Protein AF-A0A6J8C6U4-F1 (afdb_monomer_lite)

Sequence (179 aa):
MSPFISQLKRESIKARLKELSDQLSTEGKGFLPKGQSYGYLRAYQYLPDKDIQEEAKRLQKALDTIFLADMVHKYHRTTKIYVLTQYEKDALRNIRPRSKNDNNIDPVHLSLYWQMHETDIDFEINRLDISGRSYKIPEGKYKWLKYNCSNNVPDRIQAKAKRHIVNLDKTFGNGKYSA

Radius of gyration: 19.55 Å; chains: 1; bounding box: 47×36×50 Å

Organism: Mytilus coruscus (NCBI:txid42192)

pLDDT: mean 90.04, std 8.09, range [51.03, 97.25]

Secondary structure (DSSP, 8-state):
--HHHHHHHHHHHHHHHHHHHHHHHHHGGG----SS--HHHHHHTTSS-HHHHHHHHHHHHHHHHHHHHHHHHH--TT--GGGS-HHHHHHHHH---SSTT-TTS-HHHHHHHHHHHHHHHHHHHHHHHHHGGG----HHHHHHHHHTTSTTS-HHHHHHHHHHHHHHHHHH-TT----

Structure (mmCIF, N/CA/C/O backbone):
data_AF-A0A6J8C6U4-F1
#
_entry.id   AF-A0A6J8C6U4-F1
#
loop_
_atom_site.group_PDB
_atom_site.id
_atom_site.type_symbol
_atom_site.label_atom_id
_atom_site.label_alt_id
_atom_site.label_comp_id
_atom_site.label_asym_id
_atom_site.label_entity_id
_atom_site.label_seq_id
_atom_site.pdbx_PDB_ins_code
_atom_site.Cartn_x
_atom_site.Cartn_y
_atom_site.Cartn_z
_atom_site.occupancy
_atom_site.B_iso_or_equiv
_atom_site.auth_seq_id
_atom_site.auth_comp_id
_atom_site.auth_asym_id
_atom_site.auth_atom_id
_atom_site.pdbx_PDB_model_num
ATOM 1 N N . MET A 1 1 ? 13.723 16.905 24.769 1.00 60.66 1 MET A N 1
ATOM 2 C CA . MET A 1 1 ? 12.268 17.189 24.725 1.00 60.66 1 MET A CA 1
ATOM 3 C C . MET A 1 1 ? 11.754 17.095 26.158 1.00 60.66 1 MET A C 1
ATOM 5 O O . MET A 1 1 ? 12.167 16.167 26.839 1.00 60.66 1 MET A O 1
ATOM 9 N N . SER A 1 2 ? 10.969 18.063 26.646 1.00 88.81 2 SER A N 1
ATOM 10 C CA . SER A 1 2 ? 10.510 18.073 28.050 1.00 88.81 2 SER A CA 1
ATOM 11 C C . SER A 1 2 ? 9.634 16.842 28.362 1.00 88.81 2 SER A C 1
ATOM 13 O O . SER A 1 2 ? 8.784 16.518 27.526 1.00 88.81 2 SER A O 1
ATOM 15 N N . PRO A 1 3 ? 9.790 16.177 29.528 1.00 87.00 3 PRO A N 1
ATOM 16 C CA . PRO A 1 3 ? 8.952 15.043 29.938 1.00 87.00 3 PRO A CA 1
ATOM 17 C C . PRO A 1 3 ? 7.448 15.337 29.864 1.00 87.00 3 PRO A C 1
ATOM 19 O O . PRO A 1 3 ? 6.681 14.508 29.379 1.00 87.00 3 PRO A O 1
ATOM 22 N N . PHE A 1 4 ? 7.047 16.555 30.234 1.00 88.69 4 PHE A N 1
ATOM 23 C CA . PHE A 1 4 ? 5.660 17.018 30.162 1.00 88.69 4 PHE A CA 1
ATOM 24 C C . PHE A 1 4 ? 5.130 17.057 28.721 1.00 88.69 4 PHE A C 1
ATOM 26 O O . PHE A 1 4 ? 4.048 16.555 28.429 1.00 88.69 4 PHE A O 1
ATOM 33 N N . ILE A 1 5 ? 5.927 17.580 27.782 1.00 88.19 5 ILE A N 1
ATOM 34 C CA . ILE A 1 5 ? 5.556 17.626 26.358 1.00 88.19 5 ILE A CA 1
ATOM 35 C C . ILE A 1 5 ? 5.428 16.207 25.789 1.00 88.19 5 ILE A C 1
ATOM 37 O O . ILE A 1 5 ? 4.531 15.937 24.990 1.00 88.19 5 ILE A O 1
ATOM 41 N N . SER A 1 6 ? 6.313 15.292 26.189 1.00 85.88 6 SER A N 1
ATOM 42 C CA . SER A 1 6 ? 6.241 13.887 25.774 1.00 85.88 6 SER A CA 1
ATOM 43 C C . SER A 1 6 ? 4.974 13.202 26.295 1.00 85.88 6 SER A C 1
ATOM 45 O O . SER A 1 6 ? 4.330 12.469 25.543 1.00 85.88 6 SER A O 1
ATOM 47 N N . GLN A 1 7 ? 4.582 13.478 27.541 1.00 90.19 7 GLN A N 1
ATOM 48 C CA . GLN A 1 7 ? 3.344 12.966 28.126 1.00 90.19 7 GLN A CA 1
ATOM 49 C C . GLN A 1 7 ? 2.104 13.494 27.394 1.00 90.19 7 GLN A C 1
ATOM 51 O O . GLN A 1 7 ? 1.282 12.695 26.950 1.00 90.19 7 GLN A O 1
ATOM 56 N N . LEU A 1 8 ? 2.005 14.807 27.168 1.00 92.75 8 LEU A N 1
ATOM 57 C CA . LEU A 1 8 ? 0.868 15.401 26.453 1.00 92.75 8 LEU A CA 1
ATOM 58 C C . LEU A 1 8 ? 0.706 14.836 25.036 1.00 92.75 8 LEU A C 1
ATOM 60 O O . LEU A 1 8 ? -0.404 14.547 24.591 1.00 92.75 8 LEU A O 1
ATOM 64 N N . LYS A 1 9 ? 1.818 14.628 24.318 1.00 90.31 9 LYS A N 1
ATOM 65 C CA . LYS A 1 9 ? 1.790 13.986 22.994 1.00 90.31 9 LYS A CA 1
ATOM 66 C C . LYS A 1 9 ? 1.243 12.565 23.070 1.00 90.31 9 LYS A C 1
ATOM 68 O O . LYS A 1 9 ? 0.430 12.182 22.232 1.00 90.31 9 LYS A O 1
ATOM 73 N N . ARG A 1 10 ? 1.680 11.791 24.065 1.00 92.69 10 ARG A N 1
ATOM 74 C CA . ARG A 1 10 ? 1.212 10.422 24.293 1.00 92.69 10 ARG A CA 1
ATOM 75 C C . ARG A 1 10 ? -0.295 10.390 24.554 1.00 92.69 10 ARG A C 1
ATOM 77 O O . ARG A 1 10 ? -0.997 9.608 23.920 1.00 92.69 10 ARG A O 1
ATOM 84 N N . GLU A 1 11 ? -0.784 11.246 25.444 1.00 93.56 11 GLU A N 1
ATOM 85 C CA . GLU A 1 11 ? -2.208 11.345 25.789 1.00 93.56 11 GLU A CA 1
ATOM 86 C C . GLU A 1 11 ? -3.056 11.764 24.585 1.00 93.56 11 GLU A C 1
ATOM 88 O O . GLU A 1 11 ? -4.070 11.131 24.302 1.00 93.56 11 GLU A O 1
ATOM 93 N N . SER A 1 12 ? -2.595 12.748 23.809 1.00 94.12 12 SER A N 1
ATOM 94 C CA . SER A 1 12 ? -3.264 13.175 22.574 1.00 94.12 12 SER A CA 1
ATOM 95 C C . SER A 1 12 ? -3.378 12.041 21.547 1.00 94.12 12 SER A C 1
ATOM 97 O O . SER A 1 12 ? -4.440 11.846 20.952 1.00 94.12 12 SER A O 1
ATOM 99 N N . ILE A 1 13 ? -2.317 11.245 21.365 1.00 94.50 13 ILE A N 1
ATOM 100 C CA . ILE A 1 13 ? -2.345 10.081 20.469 1.00 94.50 13 ILE A CA 1
ATOM 101 C C . ILE A 1 13 ? -3.328 9.027 20.984 1.00 94.50 13 ILE A C 1
ATOM 103 O O . ILE A 1 13 ? -4.149 8.538 20.209 1.00 94.50 13 ILE A O 1
ATOM 107 N N . LYS A 1 14 ? -3.281 8.698 22.283 1.00 94.62 14 LYS A N 1
ATOM 108 C CA . LYS A 1 14 ? -4.203 7.727 22.893 1.00 94.62 14 LYS A CA 1
ATOM 109 C C . LYS A 1 14 ? -5.662 8.173 22.757 1.00 94.62 14 LYS A C 1
ATOM 111 O O . LYS A 1 14 ? -6.499 7.356 22.385 1.00 94.62 14 LYS A O 1
ATOM 116 N N . ALA A 1 15 ? -5.957 9.455 22.969 1.00 94.25 15 ALA A N 1
ATOM 117 C CA . ALA A 1 15 ? -7.295 10.013 22.782 1.00 94.25 15 ALA A CA 1
ATOM 118 C C . ALA A 1 15 ? -7.785 9.854 21.333 1.00 94.25 15 ALA A C 1
ATOM 120 O O . ALA A 1 15 ? -8.898 9.384 21.110 1.00 94.25 15 ALA A O 1
ATOM 121 N N . ARG A 1 16 ? -6.931 10.153 20.345 1.00 92.94 16 ARG A N 1
ATOM 122 C CA . ARG A 1 16 ? -7.272 10.003 18.921 1.00 92.94 16 ARG A CA 1
ATOM 123 C C . ARG A 1 16 ? -7.498 8.547 18.509 1.00 92.94 16 ARG A C 1
ATOM 125 O O . ARG A 1 16 ? -8.396 8.265 17.720 1.00 92.94 16 ARG A O 1
ATOM 132 N N . LEU A 1 17 ? -6.689 7.618 19.024 1.00 94.75 17 LEU A N 1
ATOM 133 C CA . LEU A 1 17 ? -6.890 6.186 18.777 1.00 94.75 17 LEU A CA 1
ATOM 134 C C . LEU A 1 17 ? -8.197 5.697 19.400 1.00 94.75 17 LEU A C 1
ATOM 136 O O . LEU A 1 17 ? -8.939 4.960 18.754 1.00 94.75 17 LEU A O 1
ATOM 140 N N . LYS A 1 18 ? -8.505 6.157 20.618 1.00 94.69 18 LYS A N 1
ATOM 141 C CA . LYS A 1 18 ? -9.763 5.837 21.287 1.00 94.69 18 LYS A CA 1
ATOM 142 C C . LYS A 1 18 ? -10.966 6.344 20.494 1.00 94.69 18 LYS A C 1
ATOM 144 O O . LYS A 1 18 ? -11.884 5.570 20.264 1.00 94.69 18 LYS A O 1
ATOM 149 N N . GLU A 1 19 ? -10.942 7.593 20.034 1.00 92.31 19 GLU A N 1
ATOM 150 C CA . GLU A 1 19 ? -12.021 8.170 19.223 1.00 92.31 19 GLU A CA 1
ATOM 151 C C . GLU A 1 19 ? -12.311 7.314 17.982 1.00 92.31 19 GLU A C 1
ATOM 153 O O . GLU A 1 19 ? -13.460 6.960 17.722 1.00 92.31 19 GLU A O 1
ATOM 158 N N . LEU A 1 20 ? -11.267 6.911 17.252 1.00 92.31 20 LEU A N 1
ATOM 159 C CA . LEU A 1 20 ? -11.425 6.035 16.094 1.00 92.31 20 LEU A CA 1
ATOM 160 C C . LEU A 1 20 ? -11.950 4.646 16.488 1.00 92.31 20 LEU A C 1
ATOM 162 O O . LEU A 1 20 ? -12.795 4.088 15.790 1.00 92.31 20 LEU A O 1
ATOM 166 N N . SER A 1 21 ? -11.468 4.077 17.595 1.00 93.56 21 SER A N 1
ATOM 167 C CA . SER A 1 21 ? -11.966 2.793 18.097 1.00 93.56 21 SER A CA 1
ATOM 168 C C . SER A 1 21 ? -13.453 2.857 18.448 1.00 93.56 21 SER A C 1
ATOM 170 O O . SER A 1 21 ? -14.200 1.936 18.114 1.00 93.56 21 SER A O 1
ATOM 172 N N . ASP A 1 22 ? -13.892 3.932 19.101 1.00 93.31 22 ASP A N 1
ATOM 173 C CA . ASP A 1 22 ? -15.290 4.143 19.477 1.00 93.31 22 ASP A CA 1
ATOM 174 C C . ASP A 1 22 ? -16.170 4.311 18.221 1.00 93.31 22 ASP A C 1
ATOM 176 O O . ASP A 1 22 ? -17.236 3.697 18.123 1.00 93.31 22 ASP A O 1
ATOM 180 N N . GLN A 1 23 ? -15.694 5.061 17.218 1.00 90.50 23 GLN A N 1
ATOM 181 C CA . GLN A 1 23 ? -16.370 5.206 15.920 1.00 90.50 23 GLN A CA 1
ATOM 182 C C . GLN A 1 23 ? -16.529 3.857 15.210 1.00 90.50 23 GLN A C 1
ATOM 184 O O . GLN A 1 23 ? -17.634 3.500 14.808 1.00 90.50 23 GLN A O 1
ATOM 189 N N . LEU A 1 24 ? -15.454 3.069 15.112 1.00 91.38 24 LEU A N 1
ATOM 190 C CA . LEU A 1 24 ? -15.499 1.740 14.496 1.00 91.38 24 LEU A CA 1
ATOM 191 C C . LEU A 1 24 ? -16.407 0.770 15.254 1.00 91.38 24 LEU A C 1
ATOM 193 O O . LEU A 1 24 ? -17.060 -0.063 14.634 1.00 91.38 24 LEU A O 1
ATOM 197 N N . SER A 1 25 ? -16.466 0.880 16.581 1.00 90.75 25 SER A N 1
ATOM 198 C CA . SER A 1 25 ? -17.351 0.048 17.405 1.00 90.75 25 SER A CA 1
ATOM 199 C C . SER A 1 25 ? -18.825 0.406 17.204 1.00 90.75 25 SER A C 1
ATOM 201 O O . SER A 1 25 ? -19.680 -0.472 17.274 1.00 90.75 25 SER A O 1
ATOM 203 N N . THR A 1 26 ? -19.117 1.679 16.928 1.00 89.69 26 THR A N 1
ATOM 204 C CA . THR A 1 26 ? -20.482 2.184 16.724 1.00 89.69 26 THR A CA 1
ATOM 205 C C . THR A 1 26 ? -20.979 1.927 15.301 1.00 89.69 26 THR A C 1
ATOM 207 O O . THR A 1 26 ? -22.088 1.438 15.109 1.00 89.69 26 THR A O 1
ATOM 210 N N . GLU A 1 27 ? -20.167 2.253 14.293 1.00 88.81 27 GLU A N 1
ATOM 211 C CA . GLU A 1 27 ? -20.559 2.189 12.878 1.00 88.81 27 GLU A CA 1
ATOM 212 C C . GLU A 1 27 ? -20.304 0.799 12.263 1.00 88.81 27 GLU A C 1
ATOM 214 O O . GLU A 1 27 ? -20.976 0.388 11.312 1.00 88.81 27 GLU A O 1
ATOM 219 N N . GLY A 1 28 ? -19.347 0.042 12.809 1.00 86.94 28 GLY A N 1
ATOM 220 C CA . GLY A 1 28 ? -19.011 -1.305 12.360 1.00 86.94 28 GLY A CA 1
ATOM 221 C C . GLY A 1 28 ? -18.696 -1.360 10.864 1.00 86.94 28 GLY A C 1
ATOM 222 O O . GLY A 1 28 ? -17.807 -0.673 10.367 1.00 86.94 28 GLY A O 1
ATOM 223 N N . LYS A 1 29 ? -19.440 -2.194 10.128 1.00 82.06 29 LYS A N 1
ATOM 224 C CA . LYS A 1 29 ? -19.292 -2.342 8.669 1.00 82.06 29 LYS A CA 1
ATOM 225 C C . LYS A 1 29 ? -19.803 -1.138 7.875 1.00 82.06 29 LYS A C 1
ATOM 227 O O . LYS A 1 29 ? -19.420 -0.990 6.723 1.00 82.06 29 LYS A O 1
ATOM 232 N N . GLY A 1 30 ? -20.665 -0.314 8.469 1.00 80.94 30 GLY A N 1
ATOM 233 C CA . GLY A 1 30 ? -21.188 0.904 7.850 1.00 80.94 30 GLY A CA 1
ATOM 234 C C . GLY A 1 30 ? -20.264 2.108 8.012 1.00 80.94 30 GLY A C 1
ATOM 235 O O . GLY A 1 30 ? -20.668 3.217 7.679 1.00 80.94 30 GLY A O 1
ATOM 236 N N . PHE A 1 31 ? -19.059 1.906 8.551 1.00 85.00 31 PHE A N 1
ATOM 237 C CA . PHE A 1 31 ? -18.116 2.982 8.795 1.00 85.00 31 PHE A CA 1
ATOM 238 C C . PHE A 1 31 ? -17.746 3.712 7.505 1.00 85.00 31 PHE A C 1
ATOM 240 O O . PHE A 1 31 ? -17.235 3.108 6.557 1.00 85.00 31 PHE A O 1
ATOM 247 N N . LEU A 1 32 ? -17.953 5.030 7.502 1.00 77.31 32 LEU A N 1
ATOM 248 C CA . LEU A 1 32 ? -17.600 5.890 6.378 1.00 77.31 32 LEU A CA 1
ATOM 249 C C . LEU A 1 32 ? -16.461 6.835 6.769 1.00 77.31 32 LEU A C 1
ATOM 251 O O . LEU A 1 32 ? -16.578 7.594 7.734 1.00 77.31 32 LEU A O 1
ATOM 255 N N . PRO A 1 33 ? -15.355 6.850 6.008 1.00 71.88 33 PRO A N 1
ATOM 256 C CA . PRO A 1 33 ? -14.208 7.663 6.354 1.00 71.88 33 PRO A CA 1
ATOM 257 C C . PRO A 1 33 ? -14.538 9.153 6.196 1.00 71.88 33 PRO A C 1
ATOM 259 O O . PRO A 1 33 ? -14.905 9.621 5.118 1.00 71.88 33 PRO A O 1
ATOM 262 N N . LYS A 1 34 ? -14.361 9.921 7.275 1.00 68.44 34 LYS A N 1
ATOM 263 C CA . LYS A 1 34 ? -14.518 11.382 7.279 1.00 68.44 34 LYS A CA 1
ATOM 264 C C . LYS A 1 34 ? -13.148 12.035 7.056 1.00 68.44 34 LYS A C 1
ATOM 266 O O . LYS A 1 34 ? -12.361 12.154 7.992 1.00 68.44 34 LYS A O 1
ATOM 271 N N . GLY A 1 35 ? -12.838 12.451 5.826 1.00 65.88 35 GLY A N 1
ATOM 272 C CA . GLY A 1 35 ? -11.621 13.218 5.507 1.00 65.88 35 GLY A CA 1
ATOM 273 C C . GLY A 1 35 ? -10.734 12.594 4.427 1.00 65.88 35 GLY A C 1
ATOM 274 O O . GLY A 1 35 ? -11.233 11.889 3.559 1.00 65.88 35 GLY A O 1
ATOM 275 N N . GLN A 1 36 ? -9.426 12.903 4.440 1.00 60.50 36 GLN A N 1
ATOM 276 C CA . GLN A 1 36 ? -8.502 12.501 3.363 1.00 60.50 36 GLN A CA 1
ATOM 277 C C . GLN A 1 36 ? -7.597 11.288 3.656 1.00 60.50 36 GLN A C 1
ATOM 279 O O . GLN A 1 36 ? -7.252 10.585 2.709 1.00 60.50 36 GLN A O 1
ATOM 284 N N . SER A 1 37 ? -7.176 11.007 4.902 1.00 68.94 37 SER A N 1
ATOM 285 C CA . SER A 1 37 ? -6.448 9.753 5.203 1.00 68.94 37 SER A CA 1
ATOM 286 C C . SER A 1 37 ? -6.402 9.379 6.694 1.00 68.94 37 SER A C 1
ATOM 288 O O . SER A 1 37 ? -6.399 10.246 7.570 1.00 68.94 37 SER A O 1
ATOM 290 N N . TYR A 1 38 ? -6.271 8.075 6.971 1.00 81.00 38 TYR A N 1
ATOM 291 C CA . TYR A 1 38 ? -5.870 7.520 8.274 1.00 81.00 38 TYR A CA 1
ATOM 292 C C . TYR A 1 38 ? -4.358 7.234 8.321 1.00 81.00 38 TYR A C 1
ATOM 294 O O . TYR A 1 38 ? -3.889 6.457 9.148 1.00 81.00 38 TYR A O 1
ATOM 302 N N . GLY A 1 39 ? -3.561 7.886 7.459 1.00 78.88 39 GLY A N 1
ATOM 303 C CA . GLY A 1 39 ? -2.118 7.638 7.331 1.00 78.88 39 GLY A CA 1
ATOM 304 C C . GLY A 1 39 ? -1.320 7.869 8.621 1.00 78.88 39 GLY A C 1
ATOM 305 O O . GLY A 1 39 ? -0.235 7.312 8.791 1.00 78.88 39 GLY A O 1
ATOM 306 N N . TYR A 1 40 ? -1.879 8.625 9.572 1.00 87.00 40 TYR A N 1
ATOM 307 C CA . TYR A 1 40 ? -1.312 8.795 10.909 1.00 87.00 40 TYR A CA 1
ATOM 308 C C . TYR A 1 40 ? -1.199 7.473 11.682 1.00 87.00 40 TYR A C 1
ATOM 310 O O . TYR A 1 40 ? -0.263 7.320 12.464 1.00 87.00 40 TYR A O 1
ATOM 318 N N . LEU A 1 41 ? -2.088 6.499 11.441 1.00 91.06 41 LEU A N 1
ATOM 319 C CA . LEU A 1 41 ? -2.019 5.187 12.086 1.00 91.06 41 LEU A CA 1
ATOM 320 C C . LEU A 1 41 ? -0.697 4.513 11.758 1.00 91.06 41 LEU A C 1
ATOM 322 O O . LEU A 1 41 ? -0.011 4.039 12.656 1.00 91.06 41 LEU A O 1
ATOM 326 N N . ARG A 1 42 ? -0.275 4.564 10.491 1.00 87.56 42 ARG A N 1
ATOM 327 C CA . ARG A 1 42 ? 1.020 4.027 10.073 1.00 87.56 42 ARG A CA 1
ATOM 328 C C . ARG A 1 42 ? 2.179 4.694 10.809 1.00 87.56 42 ARG A C 1
ATOM 330 O O . ARG A 1 42 ? 3.098 3.996 11.215 1.00 87.56 42 ARG A O 1
ATOM 337 N N . ALA A 1 43 ? 2.137 6.010 11.014 1.00 89.88 43 ALA A N 1
ATOM 338 C CA . ALA A 1 43 ? 3.165 6.705 11.787 1.00 89.88 43 ALA A CA 1
ATOM 339 C C . ALA A 1 43 ? 3.195 6.230 13.252 1.00 89.88 43 ALA A C 1
ATOM 341 O O . ALA A 1 43 ? 4.269 6.006 13.809 1.00 89.88 43 ALA A O 1
ATOM 342 N N . TYR A 1 44 ? 2.026 6.009 13.859 1.00 93.88 44 TYR A N 1
ATOM 343 C CA . TYR A 1 44 ? 1.916 5.558 15.248 1.00 93.88 44 TYR A CA 1
ATOM 344 C C . TYR A 1 44 ? 2.438 4.134 15.471 1.00 93.88 44 TYR A C 1
ATOM 346 O O . TYR A 1 44 ? 2.975 3.845 16.538 1.00 93.88 44 TYR A O 1
ATOM 354 N N . GLN A 1 45 ? 2.398 3.273 14.452 1.00 92.88 45 GLN A N 1
ATOM 355 C CA . GLN A 1 45 ? 2.951 1.912 14.516 1.00 92.88 45 GLN A CA 1
ATOM 356 C C . GLN A 1 45 ? 4.478 1.856 14.708 1.00 92.88 45 GLN A C 1
ATOM 358 O O . GLN A 1 45 ? 4.998 0.795 15.054 1.00 92.88 45 GLN A O 1
ATOM 363 N N . TYR A 1 46 ? 5.192 2.968 14.496 1.00 91.69 46 TYR A N 1
ATOM 364 C CA . TYR A 1 46 ? 6.647 3.072 14.676 1.00 91.69 46 TYR A CA 1
ATOM 365 C C . TYR A 1 46 ? 7.057 3.859 15.932 1.00 91.69 46 TYR A C 1
ATOM 367 O O . TYR A 1 46 ? 8.248 4.044 16.174 1.00 91.69 46 TYR A O 1
ATOM 375 N N . LEU A 1 47 ? 6.101 4.335 16.736 1.00 90.88 47 LEU A N 1
ATOM 376 C CA . LEU A 1 47 ? 6.398 5.034 17.991 1.00 90.88 47 LEU A CA 1
ATOM 377 C C . LEU A 1 47 ? 6.900 4.058 19.055 1.00 90.88 47 LEU A C 1
ATOM 379 O O . LEU A 1 47 ? 6.436 2.935 19.068 1.00 90.88 47 LEU A O 1
ATOM 383 N N . PRO A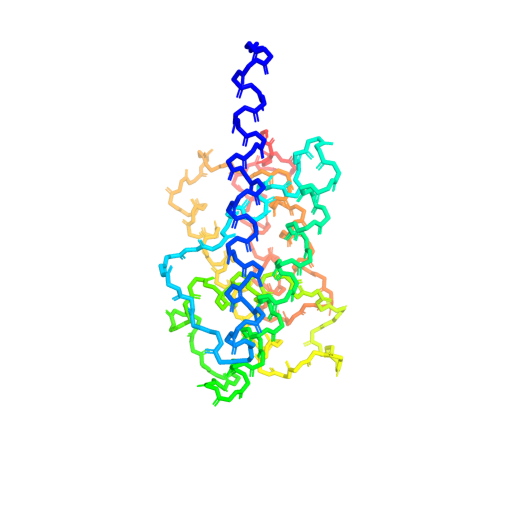 1 48 ? 7.777 4.444 19.994 1.00 90.75 48 PRO A N 1
ATOM 384 C CA . PRO A 1 48 ? 8.343 3.515 20.981 1.00 90.75 48 PRO A CA 1
ATOM 385 C C . PRO A 1 48 ? 7.317 2.911 21.961 1.00 90.75 48 PRO A C 1
ATOM 387 O O . PRO A 1 48 ? 7.569 1.847 22.520 1.00 90.75 48 PRO A O 1
ATOM 390 N N . ASP A 1 49 ? 6.170 3.563 22.164 1.00 93.56 49 ASP A N 1
ATOM 391 C CA . ASP A 1 49 ? 5.098 3.091 23.047 1.00 93.56 49 ASP A CA 1
ATOM 392 C C . ASP A 1 49 ? 4.353 1.894 22.434 1.00 93.56 49 ASP A C 1
ATOM 394 O O . ASP A 1 49 ? 3.674 2.032 21.415 1.00 93.56 49 ASP A O 1
ATOM 398 N N . LYS A 1 50 ? 4.469 0.725 23.073 1.00 94.38 50 LYS A N 1
ATOM 399 C CA . LYS A 1 50 ? 3.894 -0.537 22.595 1.00 94.38 50 LYS A CA 1
ATOM 400 C C . LYS A 1 50 ? 2.370 -0.536 22.543 1.00 94.38 50 LYS A C 1
ATOM 402 O O . LYS A 1 50 ? 1.835 -1.013 21.546 1.00 94.38 50 LYS A O 1
ATOM 407 N N . ASP A 1 51 ? 1.695 0.065 23.521 1.00 94.62 51 ASP A N 1
ATOM 408 C CA . ASP A 1 51 ? 0.230 0.146 23.532 1.00 94.62 51 ASP A CA 1
ATOM 409 C C . ASP A 1 51 ? -0.256 0.916 22.300 1.00 94.62 51 ASP A C 1
ATOM 411 O O . ASP A 1 51 ? -1.173 0.498 21.597 1.00 94.62 51 ASP A O 1
ATOM 415 N N . ILE A 1 52 ? 0.402 2.045 22.011 1.00 95.69 52 ILE A N 1
ATOM 416 C CA . ILE A 1 52 ? 0.086 2.884 20.851 1.00 95.69 52 ILE A CA 1
ATOM 417 C C . ILE A 1 52 ? 0.363 2.125 19.550 1.00 95.69 52 ILE A C 1
ATOM 419 O O . ILE A 1 52 ? -0.450 2.188 18.625 1.00 95.69 52 ILE A O 1
ATOM 423 N N . GLN A 1 53 ? 1.487 1.402 19.463 1.00 96.25 53 GLN A N 1
ATOM 424 C CA . GLN A 1 53 ? 1.807 0.606 18.276 1.00 96.25 53 GLN A CA 1
ATOM 425 C C . GLN A 1 53 ? 0.743 -0.460 18.006 1.00 96.25 53 GLN A C 1
ATOM 427 O O . GLN A 1 53 ? 0.299 -0.612 16.867 1.00 96.25 53 GLN A O 1
ATOM 432 N N . GLU A 1 54 ? 0.390 -1.239 19.025 1.00 96.31 54 GLU A N 1
ATOM 433 C CA . GLU A 1 54 ? -0.535 -2.365 18.906 1.00 96.31 54 GLU A CA 1
ATOM 434 C C . GLU A 1 54 ? -1.939 -1.889 18.563 1.00 96.31 54 GLU A C 1
ATOM 436 O O . GLU A 1 54 ? -2.550 -2.401 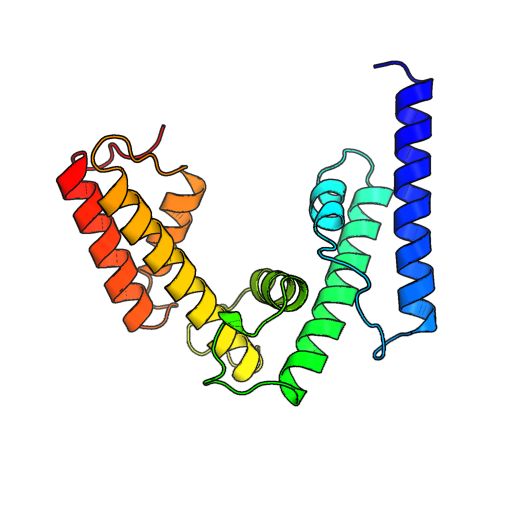17.621 1.00 96.31 54 GLU A O 1
ATOM 441 N N . GLU A 1 55 ? -2.400 -0.838 19.234 1.00 96.38 55 GLU A N 1
ATOM 442 C CA . GLU A 1 55 ? -3.708 -0.258 18.976 1.00 96.38 55 GLU A CA 1
ATOM 443 C C . GLU A 1 55 ? -3.789 0.348 17.567 1.00 96.38 55 GLU A C 1
ATOM 445 O O . GLU A 1 55 ? -4.740 0.091 16.826 1.00 96.38 55 GLU A O 1
ATOM 450 N N . ALA A 1 56 ? -2.748 1.055 17.118 1.00 95.69 56 ALA A N 1
ATOM 451 C CA . ALA A 1 56 ? -2.691 1.573 15.753 1.00 95.69 56 ALA A CA 1
ATOM 452 C C . ALA A 1 56 ? -2.677 0.456 14.691 1.00 95.69 56 ALA A C 1
ATOM 454 O O . ALA A 1 56 ? -3.286 0.615 13.629 1.00 95.69 56 ALA A O 1
ATOM 455 N N . LYS A 1 57 ? -2.012 -0.682 14.951 1.00 95.12 57 LYS A N 1
ATOM 456 C CA . LYS A 1 57 ? -2.051 -1.862 14.061 1.00 95.12 57 LYS A CA 1
ATOM 457 C C . LYS A 1 57 ? -3.446 -2.475 14.016 1.00 95.12 57 LYS A C 1
ATOM 459 O O . LYS A 1 57 ? -3.929 -2.803 12.931 1.00 95.12 57 LYS A O 1
ATOM 464 N N . ARG A 1 58 ? -4.090 -2.627 15.176 1.00 96.00 58 ARG A N 1
ATOM 465 C CA . ARG A 1 58 ? -5.440 -3.187 15.300 1.00 96.00 58 ARG A CA 1
ATOM 466 C C . ARG A 1 58 ? -6.451 -2.347 14.525 1.00 96.00 58 ARG A C 1
ATOM 468 O O . ARG A 1 58 ? -7.185 -2.893 13.703 1.00 96.00 58 ARG A O 1
ATOM 475 N N . LEU A 1 59 ? -6.440 -1.031 14.737 1.00 94.69 59 LEU A N 1
ATOM 476 C CA . LEU A 1 59 ? -7.340 -0.092 14.066 1.00 94.69 59 LEU A CA 1
ATOM 477 C C . LEU A 1 59 ? -7.092 -0.039 12.556 1.00 94.69 59 LEU A C 1
ATOM 479 O O . LEU A 1 59 ? -8.048 -0.086 11.788 1.00 94.69 59 LEU A O 1
ATOM 483 N N . GLN A 1 60 ? -5.828 -0.030 12.114 1.00 93.69 60 GLN A N 1
ATOM 484 C CA . GLN A 1 60 ? -5.508 -0.092 10.684 1.00 93.69 60 GLN A CA 1
ATOM 485 C C . GLN A 1 60 ? -6.062 -1.370 10.044 1.00 93.69 60 GLN A C 1
ATOM 487 O O . GLN A 1 60 ? -6.703 -1.303 9.002 1.00 93.69 60 GLN A O 1
ATOM 492 N N . LYS A 1 61 ? -5.866 -2.532 10.682 1.00 93.44 61 LYS A N 1
ATOM 493 C CA . LYS A 1 61 ? -6.374 -3.811 10.167 1.00 93.44 61 LYS A CA 1
ATOM 494 C C . LYS A 1 61 ? -7.904 -3.833 10.094 1.00 93.44 61 LYS A C 1
ATOM 496 O O . LYS A 1 61 ? -8.459 -4.382 9.142 1.00 93.44 61 LYS A O 1
ATOM 501 N N . ALA A 1 62 ? -8.580 -3.254 11.086 1.00 93.31 62 ALA A N 1
ATOM 502 C CA . ALA A 1 62 ? -10.036 -3.135 11.088 1.00 93.31 62 ALA A CA 1
ATOM 503 C C . ALA A 1 62 ? -10.526 -2.265 9.920 1.00 93.31 62 ALA A C 1
ATOM 505 O O . ALA A 1 62 ? -11.394 -2.699 9.165 1.00 93.31 62 ALA A O 1
ATOM 506 N N . LEU A 1 63 ? -9.911 -1.096 9.716 1.00 92.88 63 LEU A N 1
ATOM 507 C CA . LEU A 1 63 ? -10.211 -0.207 8.591 1.00 92.88 63 LEU A CA 1
ATOM 508 C C . LEU A 1 63 ? -9.968 -0.879 7.239 1.00 92.88 63 LEU A C 1
ATOM 510 O O . LEU A 1 63 ? -10.850 -0.860 6.386 1.00 92.88 63 LEU A O 1
ATOM 514 N N . ASP A 1 64 ? -8.810 -1.518 7.061 1.00 92.75 64 ASP A N 1
ATOM 515 C CA . ASP A 1 64 ? -8.483 -2.232 5.825 1.00 92.75 64 ASP A CA 1
ATOM 516 C C . ASP A 1 64 ? -9.537 -3.306 5.526 1.00 92.75 64 ASP A C 1
ATOM 518 O O . ASP A 1 64 ? -9.979 -3.438 4.391 1.00 92.75 64 ASP A O 1
ATOM 522 N N . THR A 1 65 ? -9.989 -4.038 6.550 1.00 93.25 65 THR A N 1
ATOM 523 C CA . THR A 1 65 ? -11.028 -5.069 6.403 1.00 93.25 65 THR A CA 1
ATOM 524 C C . THR A 1 65 ? -12.355 -4.473 5.934 1.00 93.25 65 THR A C 1
ATOM 526 O O . THR A 1 65 ? -12.985 -5.028 5.037 1.00 93.25 65 THR A O 1
ATOM 529 N N . ILE A 1 66 ? -12.771 -3.345 6.516 1.00 92.75 66 ILE A N 1
ATOM 530 C CA . ILE A 1 66 ? -14.013 -2.653 6.145 1.00 92.75 66 ILE A CA 1
ATOM 531 C C . ILE A 1 66 ? -13.927 -2.144 4.704 1.00 92.75 66 ILE A C 1
ATOM 533 O O . ILE A 1 66 ? -14.807 -2.442 3.900 1.00 92.75 66 ILE A O 1
ATOM 537 N N . PHE A 1 67 ? -12.849 -1.438 4.352 1.00 92.62 67 PHE A N 1
ATOM 538 C CA . PHE A 1 67 ? -12.691 -0.879 3.009 1.00 92.62 67 PHE A CA 1
ATOM 539 C C . PHE A 1 67 ? -12.580 -1.963 1.946 1.00 92.62 67 PHE A C 1
ATOM 541 O O . PHE A 1 67 ? -13.235 -1.871 0.914 1.00 92.62 67 PHE A O 1
ATOM 548 N N . LEU A 1 68 ? -11.802 -3.018 2.193 1.00 94.50 68 LEU A N 1
ATOM 549 C CA . LEU A 1 68 ? -11.714 -4.134 1.257 1.00 94.50 68 LEU A CA 1
ATOM 550 C C 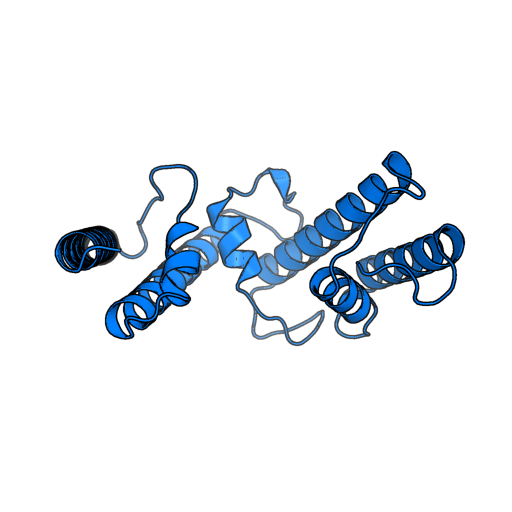. LEU A 1 68 ? -13.087 -4.798 1.075 1.00 94.50 68 LEU A C 1
ATOM 552 O O . LEU A 1 68 ? -13.474 -5.059 -0.061 1.00 94.50 68 LEU A O 1
ATOM 556 N N . ALA A 1 69 ? -13.860 -5.013 2.142 1.00 93.56 69 ALA A N 1
ATOM 557 C CA . ALA A 1 69 ? -15.204 -5.579 2.016 1.00 93.56 69 ALA A CA 1
ATOM 558 C C . ALA A 1 69 ? -16.131 -4.701 1.152 1.00 93.56 69 ALA A C 1
ATOM 560 O O . ALA A 1 69 ? -16.771 -5.216 0.236 1.00 93.56 69 ALA A O 1
ATOM 561 N N . ASP A 1 70 ? -16.152 -3.385 1.378 1.00 92.56 70 ASP A N 1
ATOM 562 C CA . ASP A 1 70 ? -16.953 -2.440 0.584 1.00 92.56 70 ASP A CA 1
ATOM 563 C C . ASP A 1 70 ? -16.540 -2.424 -0.901 1.00 92.56 70 ASP A C 1
ATOM 565 O O . ASP A 1 70 ? -17.376 -2.467 -1.808 1.00 92.56 70 ASP A O 1
ATOM 569 N N . MET A 1 71 ? -15.232 -2.475 -1.174 1.00 94.12 71 MET A N 1
ATOM 570 C CA . MET A 1 71 ? -14.695 -2.466 -2.538 1.00 94.12 71 MET A CA 1
ATOM 571 C C . MET A 1 71 ? -15.195 -3.623 -3.412 1.00 94.12 71 MET A C 1
ATOM 573 O O . MET A 1 71 ? -15.322 -3.432 -4.623 1.00 94.12 71 MET A O 1
ATOM 577 N N . VAL A 1 72 ? -15.476 -4.801 -2.838 1.00 93.50 72 VAL A N 1
ATOM 578 C CA . VAL A 1 72 ? -15.998 -5.957 -3.600 1.00 93.50 72 VAL A CA 1
ATOM 579 C C . VAL A 1 72 ? -17.395 -5.670 -4.154 1.00 93.50 72 VAL A C 1
ATOM 581 O O . VAL A 1 72 ? -17.735 -6.126 -5.242 1.00 93.50 72 VAL A O 1
ATOM 584 N N . HIS A 1 73 ? -18.196 -4.883 -3.436 1.00 91.81 73 HIS A N 1
ATOM 585 C CA . HIS A 1 73 ? -19.546 -4.516 -3.859 1.00 91.81 73 HIS A CA 1
ATOM 586 C C . HIS A 1 73 ? -19.559 -3.313 -4.806 1.00 91.81 73 HIS A C 1
ATOM 588 O O . HIS A 1 73 ? -20.418 -3.218 -5.681 1.00 91.81 73 HIS A O 1
ATOM 594 N N . LYS A 1 74 ? -18.599 -2.399 -4.643 1.00 93.12 74 LYS A N 1
ATOM 595 C CA . LYS A 1 74 ? -18.542 -1.125 -5.368 1.00 93.12 74 LYS A CA 1
ATOM 596 C C . LYS A 1 74 ? -17.830 -1.202 -6.719 1.00 93.12 74 LYS A C 1
ATOM 598 O O . LYS A 1 74 ? -18.110 -0.397 -7.608 1.00 93.12 74 LYS A O 1
ATOM 603 N N . TYR A 1 75 ? -16.878 -2.122 -6.876 1.00 96.38 75 TYR A N 1
ATOM 604 C CA . TYR A 1 75 ? -15.960 -2.128 -8.014 1.00 96.38 75 TYR A CA 1
ATOM 605 C C . TYR A 1 75 ? -15.874 -3.476 -8.730 1.00 96.38 75 TYR A C 1
ATOM 607 O O . TYR A 1 75 ? -16.323 -4.518 -8.262 1.00 96.38 75 TYR A O 1
ATOM 615 N N . HIS A 1 76 ? -15.239 -3.447 -9.901 1.00 95.94 76 HIS A N 1
ATOM 616 C CA . HIS A 1 76 ? -14.978 -4.613 -10.730 1.00 95.94 76 HIS A CA 1
ATOM 617 C C . HIS A 1 76 ? -13.497 -4.682 -11.108 1.00 95.94 76 HIS A C 1
ATOM 619 O O . HIS A 1 76 ? -12.735 -3.727 -10.965 1.00 95.94 76 HIS A O 1
ATOM 625 N N . ARG A 1 77 ? -13.072 -5.822 -11.663 1.00 94.88 77 ARG A N 1
ATOM 626 C CA . ARG A 1 77 ? -11.665 -6.077 -12.028 1.00 94.88 77 ARG A CA 1
ATOM 627 C C . ARG A 1 77 ? -11.088 -5.068 -13.028 1.00 94.88 77 ARG A C 1
ATOM 629 O O . ARG A 1 77 ? -9.871 -4.907 -13.089 1.00 94.88 77 ARG A O 1
ATOM 636 N N . THR A 1 78 ? -11.938 -4.427 -13.827 1.00 94.00 78 THR A N 1
ATOM 637 C CA . THR A 1 78 ? -11.575 -3.458 -14.873 1.00 94.00 78 THR A CA 1
ATOM 638 C C . THR A 1 78 ? -11.707 -2.000 -14.429 1.00 94.00 78 THR A C 1
ATOM 640 O O . THR A 1 78 ? -11.348 -1.104 -15.199 1.00 94.00 78 THR A O 1
ATOM 643 N N . THR A 1 79 ? -12.186 -1.754 -13.205 1.00 94.75 79 THR A N 1
ATOM 644 C CA . THR A 1 79 ? -12.289 -0.418 -12.615 1.00 94.75 79 THR A CA 1
ATOM 645 C C . THR A 1 79 ? -10.930 0.273 -12.639 1.00 94.75 79 THR A C 1
ATOM 647 O O . THR A 1 79 ? -9.910 -0.334 -12.334 1.00 94.75 79 THR A O 1
ATOM 650 N N . LYS A 1 80 ? -10.897 1.551 -13.023 1.00 93.56 80 LYS A N 1
ATOM 651 C CA . LYS A 1 80 ? -9.650 2.313 -13.135 1.00 93.56 80 LYS A CA 1
ATOM 652 C C . LYS A 1 80 ? -9.201 2.838 -11.774 1.00 93.56 80 LYS A C 1
ATOM 654 O O . LYS A 1 80 ? -9.985 3.454 -11.070 1.00 93.56 80 LYS A O 1
ATOM 659 N N . ILE A 1 81 ? -7.917 2.711 -11.445 1.00 93.12 81 ILE A N 1
ATOM 660 C CA . ILE A 1 81 ? -7.367 3.080 -10.124 1.00 93.12 81 ILE A CA 1
ATOM 661 C C . ILE A 1 81 ? -7.602 4.537 -9.712 1.00 93.12 81 ILE A C 1
ATOM 663 O O . ILE A 1 81 ? -7.691 4.826 -8.520 1.00 93.12 81 ILE A O 1
ATOM 667 N N . TYR A 1 82 ? -7.739 5.469 -10.656 1.00 90.94 82 TYR A N 1
ATOM 668 C CA . TYR A 1 82 ? -8.003 6.868 -10.313 1.00 90.94 82 TYR A CA 1
ATOM 669 C C . TYR A 1 82 ? -9.373 7.089 -9.653 1.00 90.94 82 TYR A C 1
ATOM 671 O O . TYR A 1 82 ? -9.519 8.085 -8.953 1.00 90.94 82 TYR A O 1
ATOM 679 N N . VAL A 1 83 ? -10.339 6.176 -9.819 1.00 93.25 83 VAL A N 1
ATOM 680 C CA . VAL A 1 83 ? -11.663 6.297 -9.177 1.00 93.25 83 VAL A CA 1
ATOM 681 C C . VAL A 1 83 ? -11.649 5.874 -7.710 1.00 93.25 83 VAL A C 1
ATOM 683 O O . VAL A 1 83 ? -12.562 6.225 -6.971 1.00 93.25 83 VAL A O 1
ATOM 686 N N . LEU A 1 84 ? -10.619 5.134 -7.285 1.00 92.56 84 LEU A N 1
ATOM 687 C CA . LEU A 1 84 ? -10.475 4.719 -5.896 1.00 92.56 84 LEU A CA 1
ATOM 688 C C . LEU A 1 84 ? -10.087 5.920 -5.033 1.00 92.56 84 LEU A C 1
ATOM 690 O O . LEU A 1 84 ? -9.189 6.705 -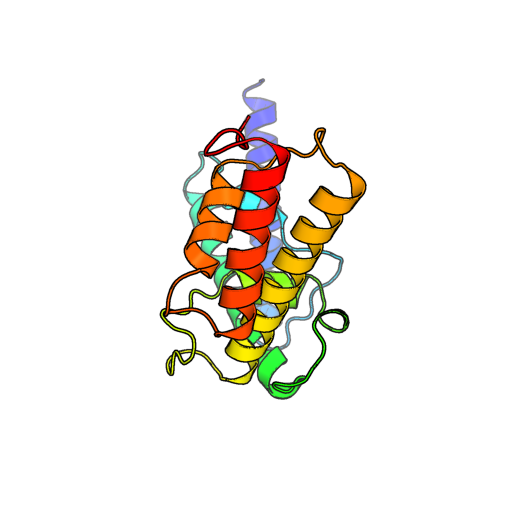5.372 1.00 92.56 84 LEU A O 1
ATOM 694 N N . THR A 1 85 ? -10.713 5.999 -3.866 1.00 90.75 85 THR A N 1
ATOM 695 C CA . THR A 1 85 ? -10.336 6.933 -2.808 1.00 90.75 85 THR A CA 1
ATOM 696 C C . THR A 1 85 ? -8.944 6.601 -2.268 1.00 90.75 85 THR A C 1
ATOM 698 O O . THR A 1 85 ? -8.402 5.511 -2.478 1.00 90.75 85 THR A O 1
ATOM 701 N N . GLN A 1 86 ? -8.338 7.543 -1.544 1.00 87.75 86 GLN A N 1
ATOM 702 C CA . GLN A 1 86 ? -7.035 7.301 -0.928 1.00 87.75 86 GLN A CA 1
ATOM 703 C C . GLN A 1 86 ? -7.089 6.162 0.107 1.00 87.75 86 GLN A C 1
ATOM 705 O O . GLN A 1 86 ? -6.161 5.361 0.165 1.00 87.75 86 GLN A O 1
ATOM 710 N N . TYR A 1 87 ? -8.190 6.033 0.854 1.00 87.50 87 TYR A N 1
ATOM 711 C CA . TYR A 1 87 ? -8.387 4.965 1.841 1.00 87.50 87 TYR A CA 1
ATOM 712 C C . TYR A 1 87 ? -8.412 3.574 1.212 1.00 87.50 87 TYR A C 1
ATOM 714 O O . TYR A 1 87 ? -7.734 2.666 1.680 1.00 87.50 87 TYR A O 1
ATOM 722 N N . GLU A 1 88 ? -9.149 3.430 0.113 1.00 92.19 88 GLU A N 1
ATOM 723 C CA . GLU A 1 88 ? -9.231 2.183 -0.649 1.00 92.19 88 GLU A CA 1
ATOM 724 C C . GLU A 1 88 ? -7.858 1.810 -1.229 1.00 92.19 88 GLU A C 1
ATOM 726 O O . GLU A 1 88 ? -7.436 0.656 -1.158 1.00 92.19 88 GLU A O 1
ATOM 731 N N . LYS A 1 89 ? -7.109 2.798 -1.743 1.00 92.50 89 LYS A N 1
ATOM 732 C CA . LYS A 1 89 ? -5.729 2.587 -2.213 1.00 92.50 89 LYS A CA 1
ATOM 733 C C . LYS A 1 89 ? -4.807 2.145 -1.082 1.00 92.50 89 LYS A C 1
ATOM 735 O O . LYS A 1 89 ? -4.004 1.240 -1.283 1.00 92.50 89 LYS A O 1
ATOM 740 N N . ASP A 1 90 ? -4.905 2.756 0.093 1.00 89.75 90 ASP A N 1
ATOM 741 C CA . ASP A 1 90 ? -4.064 2.398 1.236 1.00 89.75 90 ASP A CA 1
ATOM 742 C C . ASP A 1 90 ? -4.399 1.000 1.776 1.00 89.75 90 ASP A C 1
ATOM 744 O O . ASP A 1 90 ? -3.481 0.220 2.035 1.00 89.75 90 ASP A O 1
ATOM 748 N N . ALA A 1 91 ? -5.682 0.630 1.824 1.00 92.81 91 ALA A N 1
ATOM 749 C CA . ALA A 1 91 ? -6.115 -0.724 2.167 1.00 92.81 91 ALA A CA 1
ATOM 750 C C . ALA A 1 91 ? -5.588 -1.759 1.158 1.00 92.81 91 ALA A C 1
ATOM 752 O O . ALA A 1 91 ? -5.002 -2.772 1.549 1.00 92.81 91 ALA A O 1
ATOM 753 N N . LEU A 1 92 ? -5.686 -1.474 -0.148 1.00 94.38 92 LEU A N 1
ATOM 754 C CA . LEU A 1 92 ? -5.069 -2.307 -1.184 1.00 94.38 92 LEU A CA 1
ATOM 755 C C . LEU A 1 92 ? -3.551 -2.404 -1.004 1.00 94.38 92 LEU A C 1
ATOM 757 O O . LEU A 1 92 ? -2.996 -3.491 -1.114 1.00 94.38 92 LEU A O 1
ATOM 761 N N . ARG A 1 93 ? -2.850 -1.309 -0.682 1.00 90.62 93 ARG A N 1
ATOM 762 C CA . ARG A 1 93 ? -1.395 -1.338 -0.432 1.00 90.62 93 ARG A CA 1
ATOM 763 C C . ARG A 1 93 ? -1.009 -2.214 0.751 1.00 90.62 93 ARG A C 1
ATOM 765 O O . ARG A 1 93 ? 0.162 -2.585 0.839 1.00 90.62 93 ARG A O 1
ATOM 772 N N . ASN A 1 94 ? -1.937 -2.543 1.644 1.00 90.62 94 ASN A N 1
ATOM 773 C CA . ASN A 1 94 ? -1.684 -3.411 2.788 1.00 90.62 94 ASN A CA 1
ATOM 774 C C . ASN A 1 94 ? -1.906 -4.894 2.483 1.00 90.62 94 ASN A C 1
ATOM 776 O O . ASN A 1 94 ? -1.402 -5.734 3.233 1.00 90.62 94 ASN A O 1
ATOM 780 N N . ILE A 1 95 ? -2.537 -5.244 1.357 1.00 93.25 95 ILE A N 1
ATOM 781 C CA . ILE A 1 95 ? -2.614 -6.646 0.940 1.00 93.25 95 ILE A CA 1
ATOM 782 C C . ILE A 1 95 ? -1.223 -7.154 0.519 1.00 93.25 95 ILE A C 1
ATOM 784 O O . ILE A 1 95 ? -0.332 -6.394 0.117 1.00 93.25 95 ILE A O 1
ATOM 788 N N . ARG A 1 96 ? -0.996 -8.460 0.680 1.00 91.19 96 ARG A N 1
ATOM 789 C CA . ARG A 1 96 ? 0.300 -9.115 0.435 1.00 91.19 96 ARG A CA 1
ATOM 790 C C . ARG A 1 96 ? 0.101 -10.366 -0.422 1.00 91.19 96 ARG A C 1
ATOM 792 O O . ARG A 1 96 ? 0.159 -11.471 0.120 1.00 91.19 96 ARG A O 1
ATOM 799 N N . PRO A 1 97 ? -0.156 -10.214 -1.734 1.00 93.69 97 PRO A N 1
ATOM 800 C CA . PRO A 1 97 ? -0.340 -11.359 -2.609 1.00 93.69 97 PRO A CA 1
ATOM 801 C C . PRO A 1 97 ? 0.940 -12.183 -2.678 1.00 93.69 97 PRO A C 1
ATOM 803 O O . PRO A 1 97 ? 2.041 -11.644 -2.808 1.00 93.69 97 PRO A O 1
ATOM 806 N N . ARG A 1 98 ? 0.797 -13.503 -2.616 1.00 92.50 98 ARG A N 1
ATOM 807 C CA . ARG A 1 98 ? 1.910 -14.447 -2.775 1.00 92.50 98 ARG A CA 1
ATOM 808 C C . ARG A 1 98 ? 2.251 -14.683 -4.243 1.00 92.50 98 ARG A C 1
ATOM 810 O O . ARG A 1 98 ? 3.383 -15.039 -4.557 1.00 92.50 98 ARG A O 1
ATOM 817 N N . SER A 1 99 ? 1.284 -14.489 -5.139 1.00 93.88 99 SER A N 1
ATOM 818 C CA . SER A 1 99 ? 1.457 -14.656 -6.581 1.00 93.88 99 SER A CA 1
ATOM 819 C C . SER A 1 99 ? 0.475 -13.798 -7.385 1.00 93.88 99 SER A C 1
ATOM 821 O O . SER A 1 99 ? -0.463 -13.211 -6.841 1.00 93.88 99 SER A O 1
ATOM 823 N N . LYS A 1 100 ? 0.661 -13.780 -8.709 1.00 92.94 100 LYS A N 1
ATOM 824 C CA . LYS A 1 100 ? -0.196 -13.063 -9.659 1.00 92.94 100 LYS A CA 1
ATOM 825 C C . LYS A 1 100 ? -1.637 -13.581 -9.687 1.00 92.94 100 LYS A C 1
ATOM 827 O O . LYS A 1 100 ? -2.521 -12.829 -10.079 1.00 92.94 100 LYS A O 1
ATOM 832 N N . ASN A 1 101 ? -1.853 -14.814 -9.222 1.00 93.50 101 ASN A N 1
ATOM 833 C CA . ASN A 1 101 ? -3.143 -15.501 -9.146 1.00 93.50 101 ASN A CA 1
ATOM 834 C C . ASN A 1 101 ? -3.379 -16.046 -7.722 1.00 93.50 101 ASN A C 1
ATOM 836 O O . ASN A 1 101 ? -3.706 -17.217 -7.547 1.00 93.50 101 ASN A O 1
ATOM 840 N N . ASP A 1 102 ? -3.113 -15.245 -6.685 1.00 95.19 102 ASP A N 1
ATOM 841 C CA . ASP A 1 102 ? -3.317 -15.673 -5.297 1.00 95.19 102 ASP A CA 1
ATOM 842 C C . ASP A 1 102 ? -4.809 -15.866 -4.981 1.00 95.19 102 ASP A C 1
ATOM 844 O O . ASP A 1 102 ? -5.535 -14.898 -4.766 1.00 95.19 102 ASP A O 1
ATOM 848 N N . ASN A 1 103 ? -5.246 -17.126 -4.924 1.00 93.94 103 ASN A N 1
ATOM 849 C CA . ASN A 1 103 ? -6.639 -17.505 -4.670 1.00 93.94 103 ASN A CA 1
ATOM 850 C C . ASN A 1 103 ? -7.134 -17.160 -3.252 1.00 93.94 103 ASN A C 1
ATOM 852 O O . ASN A 1 103 ? -8.325 -17.285 -2.988 1.00 93.94 103 ASN A O 1
ATOM 856 N N . ASN A 1 104 ? -6.249 -16.746 -2.334 1.00 95.38 104 ASN A N 1
ATOM 857 C CA . ASN A 1 104 ? -6.649 -16.306 -0.991 1.00 95.38 104 ASN A CA 1
ATOM 858 C C . ASN A 1 104 ? -7.098 -14.838 -0.952 1.00 95.38 104 ASN A C 1
ATOM 860 O O . ASN A 1 104 ? -7.521 -14.356 0.097 1.00 95.38 104 ASN A O 1
ATOM 864 N N . ILE A 1 105 ? -6.948 -14.110 -2.060 1.00 95.50 105 ILE A N 1
ATOM 865 C CA . ILE A 1 105 ? -7.323 -12.704 -2.185 1.00 95.50 105 ILE A CA 1
ATOM 866 C C . ILE A 1 105 ? -8.461 -12.605 -3.193 1.00 95.50 105 ILE A C 1
ATOM 868 O O . ILE A 1 105 ? -8.424 -13.247 -4.243 1.00 95.50 105 ILE A O 1
ATOM 872 N N . ASP A 1 106 ? -9.458 -11.773 -2.889 1.00 96.56 106 ASP A N 1
ATOM 873 C CA . ASP A 1 106 ? -10.566 -11.531 -3.806 1.00 96.56 106 ASP A CA 1
ATOM 874 C C . ASP A 1 106 ? -10.046 -11.072 -5.190 1.00 96.56 106 ASP A C 1
ATOM 876 O O . ASP A 1 106 ? -9.177 -10.189 -5.267 1.00 96.56 106 ASP A O 1
ATOM 880 N N . PRO A 1 107 ? -10.555 -11.632 -6.305 1.00 96.06 107 PRO A N 1
ATOM 881 C CA . PRO A 1 107 ? -10.090 -11.286 -7.645 1.00 96.06 107 PRO A CA 1
ATOM 882 C C . PRO A 1 107 ? -10.196 -9.794 -7.994 1.00 96.06 107 PRO A C 1
ATOM 884 O O . PRO A 1 107 ? -9.396 -9.302 -8.799 1.00 96.06 107 PRO A O 1
ATOM 887 N N . VAL A 1 108 ? -11.167 -9.068 -7.427 1.00 96.75 108 VAL A N 1
ATOM 888 C CA . VAL A 1 108 ? -11.307 -7.614 -7.593 1.00 96.75 108 VAL A CA 1
ATOM 889 C C . VAL A 1 108 ? -10.147 -6.907 -6.904 1.00 96.75 108 VAL A C 1
ATOM 891 O O . VAL A 1 108 ? -9.445 -6.133 -7.559 1.00 96.75 108 VAL A O 1
ATOM 894 N N . HIS A 1 109 ? -9.877 -7.214 -5.631 1.00 97.25 109 HIS A N 1
ATOM 895 C CA . HIS A 1 109 ? -8.753 -6.620 -4.895 1.00 97.25 109 HIS A CA 1
ATOM 896 C C . HIS A 1 109 ? -7.422 -6.919 -5.562 1.00 97.25 109 HIS A C 1
ATOM 898 O O . HIS A 1 109 ? -6.618 -6.010 -5.752 1.00 97.25 109 HIS A O 1
ATOM 904 N N . LEU A 1 110 ? -7.204 -8.172 -5.965 1.00 96.88 110 LEU A N 1
ATOM 905 C CA . LEU A 1 110 ? -5.964 -8.587 -6.608 1.00 96.88 110 LEU A CA 1
ATOM 906 C C . LEU A 1 110 ? -5.753 -7.850 -7.938 1.00 96.88 110 LEU A C 1
ATOM 908 O O . LEU A 1 110 ? -4.654 -7.366 -8.213 1.00 96.88 110 LEU A O 1
ATOM 912 N N . SER A 1 111 ? -6.807 -7.707 -8.751 1.00 95.88 111 SER A N 1
ATOM 913 C CA . SER A 1 111 ? -6.739 -6.958 -10.012 1.00 95.88 111 SER A CA 1
ATOM 914 C C . SER A 1 111 ? -6.390 -5.487 -9.779 1.00 95.88 111 SER A C 1
ATOM 916 O O . SER A 1 111 ? -5.472 -4.960 -10.414 1.00 95.88 111 SER A O 1
ATOM 918 N N . LEU A 1 112 ? -7.084 -4.832 -8.843 1.00 97.00 112 LEU A N 1
ATOM 919 C CA . LEU A 1 112 ? -6.865 -3.421 -8.525 1.00 97.00 112 LEU A CA 1
ATOM 920 C C . LEU A 1 112 ? -5.480 -3.186 -7.907 1.00 97.00 112 LEU A C 1
ATOM 922 O O . LEU A 1 112 ? -4.782 -2.245 -8.277 1.00 97.00 112 LEU A O 1
ATOM 926 N N . TYR A 1 113 ? -5.025 -4.081 -7.034 1.00 96.19 113 TYR A N 1
ATOM 927 C CA . TYR A 1 113 ? -3.675 -4.048 -6.482 1.00 96.19 113 TYR A CA 1
ATOM 928 C C . TYR A 1 113 ? -2.606 -4.069 -7.577 1.00 96.19 113 TYR A C 1
ATOM 930 O O . TYR A 1 113 ? -1.704 -3.228 -7.590 1.00 96.19 113 TYR A O 1
ATOM 938 N N . TRP A 1 114 ? -2.729 -4.983 -8.542 1.00 95.75 114 TRP A N 1
ATOM 939 C CA . TRP A 1 114 ? -1.773 -5.065 -9.641 1.00 95.75 114 TRP A CA 1
ATOM 940 C C . TRP A 1 114 ? -1.840 -3.853 -10.569 1.00 95.75 114 TRP A C 1
ATOM 942 O O . TRP A 1 114 ? -0.802 -3.365 -11.004 1.00 95.75 114 TRP A O 1
ATOM 952 N N . GLN A 1 115 ? -3.028 -3.325 -10.860 1.00 95.31 115 GLN A N 1
ATOM 953 C CA . GLN A 1 115 ? -3.148 -2.084 -11.633 1.00 95.31 115 GLN A CA 1
ATOM 954 C C . GLN A 1 115 ? -2.509 -0.883 -10.916 1.00 95.31 115 GLN A C 1
ATOM 956 O O . GLN A 1 115 ? -1.897 -0.032 -11.562 1.00 95.31 115 GLN A O 1
ATOM 961 N N . MET A 1 116 ? -2.618 -0.813 -9.587 1.00 93.88 116 MET A N 1
ATOM 962 C CA . MET A 1 116 ? -1.955 0.221 -8.792 1.00 93.88 116 MET A CA 1
ATOM 963 C C . MET A 1 116 ? -0.431 0.077 -8.868 1.00 93.88 116 MET A C 1
ATOM 965 O O . MET A 1 116 ? 0.253 1.057 -9.139 1.00 93.88 116 MET A O 1
ATOM 969 N N . HIS A 1 117 ? 0.097 -1.143 -8.724 1.00 92.19 117 HIS A N 1
ATOM 970 C CA . HIS A 1 117 ? 1.526 -1.423 -8.911 1.00 92.19 117 HIS A CA 1
ATOM 971 C C . HIS A 1 117 ? 2.027 -1.025 -10.302 1.00 92.19 117 HIS A C 1
ATOM 973 O O . HIS A 1 117 ? 3.108 -0.458 -10.432 1.00 92.19 117 HIS A O 1
ATOM 979 N N . GLU A 1 118 ? 1.242 -1.307 -11.340 1.00 94.75 118 GLU A N 1
ATOM 980 C CA . GLU A 1 118 ? 1.563 -0.902 -12.706 1.00 94.75 118 GLU A CA 1
ATOM 981 C C . GLU A 1 118 ? 1.637 0.624 -12.839 1.00 94.75 118 GLU A C 1
ATOM 983 O O . GLU A 1 118 ? 2.610 1.146 -13.378 1.00 94.75 118 GLU A O 1
ATOM 988 N N . THR A 1 119 ? 0.657 1.333 -12.273 1.00 93.62 119 THR A N 1
ATOM 989 C CA . THR A 1 119 ? 0.609 2.804 -12.272 1.00 93.62 119 THR A CA 1
ATOM 990 C C . THR A 1 119 ? 1.805 3.404 -11.525 1.00 93.62 119 THR A C 1
ATOM 992 O O . THR A 1 119 ? 2.398 4.378 -11.984 1.00 93.62 119 THR A O 1
ATOM 995 N N . ASP A 1 120 ? 2.206 2.802 -10.402 1.00 92.81 120 ASP A N 1
ATOM 996 C CA . ASP A 1 120 ? 3.376 3.234 -9.634 1.00 92.81 120 ASP A CA 1
ATOM 997 C C . ASP A 1 120 ? 4.688 3.037 -10.417 1.00 92.81 120 ASP A C 1
ATOM 999 O O . ASP A 1 120 ? 5.625 3.816 -10.241 1.00 92.81 120 ASP A O 1
ATOM 1003 N N . ILE A 1 121 ? 4.785 2.007 -11.269 1.00 94.88 121 ILE A N 1
ATOM 1004 C CA . ILE A 1 121 ? 5.945 1.805 -12.154 1.00 94.88 121 ILE A CA 1
ATOM 1005 C C . ILE A 1 121 ? 5.940 2.846 -13.270 1.00 94.88 121 ILE A C 1
ATOM 1007 O O . ILE A 1 121 ? 6.978 3.451 -13.529 1.00 94.88 121 ILE A O 1
ATOM 1011 N N . ASP A 1 122 ? 4.788 3.080 -13.901 1.00 94.69 122 ASP A N 1
ATOM 1012 C CA . ASP A 1 122 ? 4.649 4.090 -14.955 1.00 94.69 122 ASP A CA 1
ATOM 1013 C C . ASP A 1 122 ? 5.041 5.482 -14.432 1.00 94.69 122 ASP A C 1
ATOM 1015 O O . ASP A 1 122 ? 5.742 6.235 -15.108 1.00 94.69 122 ASP A O 1
ATOM 1019 N N . PHE A 1 123 ? 4.671 5.802 -13.190 1.00 93.12 123 PHE A N 1
ATOM 1020 C CA . PHE A 1 123 ? 5.087 7.035 -12.529 1.00 93.12 123 PHE A CA 1
ATOM 1021 C C . PHE A 1 123 ? 6.611 7.142 -12.369 1.00 93.12 123 PHE A C 1
ATOM 1023 O O . PHE A 1 123 ? 7.179 8.196 -12.648 1.00 93.12 123 PHE A O 1
ATOM 1030 N N . GLU A 1 124 ? 7.298 6.073 -11.956 1.00 92.50 124 GLU A N 1
ATOM 1031 C CA . GLU A 1 124 ? 8.764 6.100 -11.835 1.00 92.50 124 GLU A CA 1
ATOM 1032 C C . GLU A 1 124 ? 9.476 6.169 -13.190 1.00 92.50 124 GLU A C 1
ATOM 1034 O O . GLU A 1 124 ? 10.473 6.883 -13.309 1.00 92.50 124 GLU A O 1
ATOM 1039 N N . ILE A 1 125 ? 8.944 5.503 -14.220 1.00 93.19 125 ILE A N 1
ATOM 1040 C CA . ILE A 1 125 ? 9.437 5.643 -15.597 1.00 93.19 125 ILE A CA 1
ATOM 1041 C C . ILE A 1 125 ? 9.353 7.110 -16.022 1.00 93.19 125 ILE A C 1
ATOM 1043 O O . ILE A 1 125 ? 10.367 7.694 -16.393 1.00 93.19 125 ILE A O 1
ATOM 1047 N N . ASN A 1 126 ? 8.186 7.737 -15.858 1.00 93.81 126 ASN A N 1
ATOM 1048 C CA . ASN A 1 126 ? 7.995 9.144 -16.207 1.00 93.81 126 ASN A CA 1
ATOM 1049 C C . ASN A 1 126 ? 8.929 10.071 -15.413 1.00 93.81 126 ASN A C 1
ATOM 1051 O O . ASN A 1 126 ? 9.453 11.041 -15.956 1.00 93.81 126 ASN A O 1
ATOM 1055 N N . ARG A 1 127 ? 9.179 9.785 -14.129 1.00 92.00 127 ARG A N 1
ATOM 1056 C CA . ARG A 1 127 ? 10.121 10.575 -13.319 1.00 92.00 127 ARG A CA 1
ATOM 1057 C C . ARG A 1 127 ? 11.553 10.481 -13.828 1.00 92.00 127 ARG A C 1
ATOM 1059 O O . ARG A 1 127 ? 12.244 11.502 -13.815 1.00 92.00 127 ARG A O 1
ATOM 1066 N N . LEU A 1 128 ? 11.993 9.295 -14.247 1.00 91.81 128 LEU A N 1
ATOM 1067 C CA . LEU A 1 128 ? 13.295 9.117 -14.884 1.00 91.81 128 LEU A CA 1
ATOM 1068 C C . LEU A 1 128 ? 13.355 9.883 -16.207 1.00 91.81 128 LEU A C 1
ATOM 1070 O O . LEU A 1 128 ? 14.320 10.607 -16.425 1.00 91.81 128 LEU A O 1
ATOM 1074 N N . ASP A 1 129 ? 12.323 9.777 -17.042 1.00 91.44 129 ASP A N 1
ATOM 1075 C CA . ASP A 1 129 ? 12.280 10.436 -18.351 1.00 91.44 129 ASP A CA 1
ATOM 1076 C C . ASP A 1 129 ? 12.335 11.968 -18.221 1.00 91.44 129 ASP A C 1
ATOM 1078 O O . ASP A 1 129 ? 13.051 12.630 -18.969 1.00 91.44 129 ASP A O 1
ATOM 1082 N N . ILE A 1 130 ? 11.649 12.535 -17.221 1.00 92.94 130 ILE A N 1
ATOM 1083 C CA . ILE A 1 130 ? 11.661 13.980 -16.937 1.00 92.94 130 ILE A CA 1
ATOM 1084 C C . ILE A 1 130 ? 12.991 14.427 -16.315 1.00 92.94 130 ILE A C 1
ATOM 1086 O O . ILE A 1 130 ? 13.524 15.476 -16.669 1.00 92.94 130 ILE A O 1
ATOM 1090 N N . SER A 1 131 ? 13.520 13.666 -15.354 1.00 88.50 131 SER A N 1
ATOM 1091 C CA . SER A 1 131 ? 14.653 14.121 -14.531 1.00 88.50 131 SER A CA 1
ATOM 1092 C C . SER A 1 131 ? 16.015 13.697 -15.101 1.00 88.50 131 SER A C 1
ATOM 1094 O O . SER A 1 131 ? 17.056 14.217 -14.685 1.00 88.50 131 SER A O 1
ATOM 1096 N N . GLY A 1 132 ? 16.040 12.737 -16.029 1.00 88.00 132 GLY A N 1
ATOM 1097 C CA . GLY A 1 132 ? 17.240 12.179 -16.646 1.00 88.00 132 GLY A CA 1
ATOM 1098 C C . GLY A 1 132 ? 18.290 11.768 -15.612 1.00 88.00 132 GLY A C 1
ATOM 1099 O O . GLY A 1 132 ? 18.002 11.081 -14.633 1.00 88.00 132 GLY A O 1
ATOM 1100 N N . ARG A 1 133 ? 19.521 12.261 -15.788 1.00 85.75 133 ARG A N 1
ATOM 1101 C CA . ARG A 1 133 ? 20.658 11.991 -14.886 1.00 85.75 133 ARG A CA 1
ATOM 1102 C C . ARG A 1 133 ? 20.518 12.582 -13.480 1.00 85.75 133 ARG A C 1
ATOM 1104 O O . ARG A 1 133 ? 21.332 12.260 -12.622 1.00 85.75 133 ARG A O 1
ATOM 1111 N N . SER A 1 134 ? 19.537 13.449 -13.228 1.00 86.38 134 SER A N 1
ATOM 1112 C CA . SER A 1 134 ? 19.274 13.952 -11.872 1.00 86.38 134 SER A CA 1
ATOM 1113 C C . SER A 1 134 ? 18.335 13.040 -11.075 1.00 86.38 134 SER A C 1
ATOM 1115 O O . SER A 1 134 ? 18.190 13.215 -9.864 1.00 86.38 134 SER A O 1
ATOM 1117 N N . TYR A 1 135 ? 17.714 12.051 -11.734 1.00 87.62 135 TYR A N 1
ATOM 1118 C CA . TYR A 1 135 ? 16.846 11.084 -11.075 1.00 87.62 135 TYR A CA 1
ATOM 1119 C C . TYR A 1 135 ? 17.628 10.263 -10.042 1.00 87.62 135 TYR A C 1
ATOM 1121 O O . TYR A 1 135 ? 18.734 9.790 -10.294 1.00 87.62 135 TYR A O 1
ATOM 1129 N N . LYS A 1 136 ? 17.024 10.080 -8.868 1.00 84.75 136 LYS A N 1
ATOM 1130 C CA . LYS A 1 136 ? 17.546 9.242 -7.786 1.00 84.75 136 LYS A CA 1
ATOM 1131 C C . LYS A 1 136 ? 16.461 8.275 -7.355 1.00 84.75 136 LYS A C 1
ATOM 1133 O O . LYS A 1 136 ? 15.334 8.699 -7.086 1.00 84.75 136 LYS A O 1
ATOM 1138 N N . ILE A 1 137 ? 16.816 6.999 -7.235 1.00 85.75 137 ILE A N 1
ATOM 1139 C CA . ILE A 1 137 ? 15.910 5.971 -6.726 1.00 85.75 137 ILE A CA 1
ATOM 1140 C C . ILE A 1 137 ? 16.375 5.510 -5.340 1.00 85.75 137 ILE A C 1
ATOM 1142 O O . ILE A 1 137 ? 17.489 5.006 -5.198 1.00 85.75 137 ILE A O 1
ATOM 1146 N N . PRO A 1 138 ? 15.541 5.654 -4.295 1.00 87.44 138 PRO A N 1
ATOM 1147 C CA . PRO A 1 138 ? 15.856 5.100 -2.984 1.00 87.44 138 PRO A CA 1
ATOM 1148 C C . PRO A 1 138 ? 16.028 3.578 -3.050 1.00 87.44 138 PRO A C 1
ATOM 1150 O O . PRO A 1 138 ? 15.277 2.898 -3.756 1.00 87.44 138 PRO A O 1
ATOM 1153 N N . GLU A 1 139 ? 16.945 3.019 -2.256 1.00 87.06 139 GLU A N 1
ATOM 1154 C CA . GLU A 1 139 ? 17.250 1.578 -2.259 1.00 87.06 139 GLU A CA 1
ATOM 1155 C C . GLU A 1 139 ? 15.991 0.707 -2.096 1.00 87.06 139 GLU A C 1
ATOM 1157 O O . GLU A 1 139 ? 15.783 -0.256 -2.836 1.00 87.06 139 GLU A O 1
ATOM 1162 N N . GLY A 1 140 ? 15.096 1.075 -1.173 1.00 87.56 140 GLY A N 1
ATOM 1163 C CA . GLY A 1 140 ? 13.834 0.360 -0.960 1.00 87.56 140 GLY A CA 1
ATOM 1164 C C . GLY A 1 140 ? 12.930 0.347 -2.198 1.00 87.56 140 GLY A C 1
ATOM 1165 O O . GLY A 1 140 ? 12.303 -0.670 -2.498 1.00 87.56 140 GLY A O 1
ATOM 1166 N N . LYS A 1 141 ? 12.906 1.444 -2.965 1.00 88.75 141 LYS A N 1
ATOM 1167 C CA . LYS A 1 141 ? 12.131 1.545 -4.207 1.00 88.75 141 LYS A CA 1
ATOM 1168 C C . LYS A 1 141 ? 12.774 0.720 -5.325 1.00 88.75 141 LYS A C 1
ATOM 1170 O O . LYS A 1 141 ? 12.058 0.061 -6.074 1.00 88.75 141 LYS A O 1
ATOM 1175 N N . TYR A 1 142 ? 14.103 0.659 -5.386 1.00 89.19 142 TYR A N 1
ATOM 1176 C CA . TYR A 1 142 ? 14.813 -0.218 -6.320 1.00 89.19 142 TYR A CA 1
ATOM 1177 C C . TYR A 1 142 ? 14.603 -1.708 -6.000 1.00 89.19 142 TYR A C 1
ATOM 1179 O O . TYR A 1 142 ? 14.337 -2.504 -6.901 1.00 89.19 142 TYR A O 1
ATOM 1187 N N . LYS A 1 143 ? 14.629 -2.097 -4.716 1.00 90.88 143 LYS A N 1
ATOM 1188 C CA . LYS A 1 143 ? 14.263 -3.458 -4.273 1.00 90.88 143 LYS A CA 1
ATOM 1189 C C . LYS A 1 143 ? 12.829 -3.811 -4.669 1.00 90.88 143 LYS A C 1
ATOM 1191 O O . LYS A 1 143 ? 12.591 -4.897 -5.195 1.00 90.88 143 LYS A O 1
ATOM 1196 N N . TRP A 1 144 ? 11.889 -2.884 -4.478 1.00 92.19 144 TRP A N 1
ATOM 1197 C CA . TRP A 1 144 ? 10.513 -3.041 -4.949 1.00 92.19 144 TRP A CA 1
ATOM 1198 C C . TRP A 1 144 ? 10.445 -3.219 -6.474 1.00 92.19 144 TRP A C 1
ATOM 1200 O O . TRP A 1 144 ? 9.765 -4.127 -6.948 1.00 92.19 144 TRP A O 1
ATOM 1210 N N . LEU A 1 145 ? 11.189 -2.437 -7.261 1.00 92.69 145 LEU A N 1
ATOM 1211 C CA . LEU A 1 145 ? 11.223 -2.584 -8.720 1.00 92.69 145 LEU A CA 1
ATOM 1212 C C . LEU A 1 145 ? 11.757 -3.963 -9.149 1.00 92.69 145 LEU A C 1
ATOM 1214 O O . LEU A 1 145 ? 11.169 -4.615 -10.012 1.00 92.69 145 LEU A O 1
ATOM 1218 N N . LYS A 1 146 ? 12.820 -4.450 -8.495 1.00 92.12 146 LYS A N 1
ATOM 1219 C CA . LYS A 1 146 ? 13.354 -5.805 -8.710 1.00 92.12 146 LYS A CA 1
ATOM 1220 C C . LYS A 1 146 ? 12.333 -6.893 -8.393 1.00 92.12 146 LYS A C 1
ATOM 1222 O O . LYS A 1 146 ? 12.185 -7.824 -9.179 1.00 92.12 146 LYS A O 1
ATOM 1227 N N . TYR A 1 147 ? 11.598 -6.772 -7.288 1.00 92.00 147 TYR A N 1
ATOM 1228 C CA . TYR A 1 147 ? 10.518 -7.708 -6.961 1.00 92.00 147 TYR A CA 1
ATOM 1229 C C . TYR A 1 147 ? 9.464 -7.775 -8.079 1.00 92.00 147 TYR A C 1
ATOM 1231 O O . TYR A 1 147 ? 9.032 -8.867 -8.457 1.00 92.00 147 TYR A O 1
ATOM 1239 N N . ASN A 1 148 ? 9.117 -6.628 -8.674 1.00 93.56 148 ASN A N 1
ATOM 1240 C CA . ASN A 1 148 ? 8.166 -6.560 -9.785 1.00 93.56 148 ASN A CA 1
ATOM 1241 C C . ASN A 1 148 ? 8.669 -7.231 -11.080 1.00 93.56 148 ASN A C 1
ATOM 1243 O O . ASN A 1 148 ? 7.879 -7.429 -11.994 1.00 93.56 148 ASN A O 1
ATOM 1247 N N . CYS A 1 149 ? 9.940 -7.642 -11.158 1.00 93.12 149 CYS A N 1
ATOM 1248 C CA . CYS A 1 149 ? 10.476 -8.438 -12.268 1.00 93.12 149 CYS A CA 1
ATOM 1249 C C . CYS A 1 149 ? 10.290 -9.956 -12.090 1.00 93.12 149 CYS A C 1
ATOM 1251 O O . CYS A 1 149 ? 10.641 -10.713 -12.998 1.00 93.12 149 CYS A O 1
ATOM 1253 N N . SER A 1 150 ? 9.798 -10.404 -10.930 1.00 92.19 150 SER A N 1
ATOM 1254 C CA . SER A 1 150 ? 9.650 -11.823 -10.592 1.00 92.19 150 SER A CA 1
ATOM 1255 C C . SER A 1 150 ? 8.433 -12.480 -11.254 1.00 92.19 150 SER A C 1
ATOM 1257 O O . SER A 1 150 ? 7.452 -11.820 -11.589 1.00 92.19 150 SER A O 1
ATOM 1259 N N . ASN A 1 151 ? 8.454 -13.813 -11.359 1.00 90.94 151 ASN A N 1
ATOM 1260 C CA . ASN A 1 151 ? 7.362 -14.604 -11.950 1.00 90.94 151 ASN A CA 1
ATOM 1261 C C . ASN A 1 151 ? 6.057 -14.581 -11.129 1.00 90.94 151 ASN A C 1
ATOM 1263 O O . ASN A 1 151 ? 5.005 -14.996 -11.618 1.00 90.94 151 ASN A O 1
ATOM 1267 N N . ASN A 1 152 ? 6.112 -14.076 -9.893 1.00 92.50 152 ASN A N 1
ATOM 1268 C CA . ASN A 1 152 ? 4.956 -13.928 -9.009 1.00 92.50 152 ASN A CA 1
ATOM 1269 C C . ASN A 1 152 ? 4.104 -12.698 -9.344 1.00 92.50 152 ASN A C 1
ATOM 1271 O O . ASN A 1 152 ? 3.108 -12.449 -8.675 1.00 92.50 152 ASN A O 1
ATOM 1275 N N . VAL A 1 153 ? 4.483 -11.929 -10.360 1.00 94.12 153 VAL A N 1
ATOM 1276 C CA . VAL A 1 153 ? 3.864 -10.657 -10.732 1.00 94.12 153 VAL A CA 1
ATOM 1277 C C . VAL A 1 153 ? 3.273 -10.789 -12.143 1.00 94.12 153 VAL A C 1
ATOM 1279 O O . VAL A 1 153 ? 3.812 -11.546 -12.949 1.00 94.12 153 VAL A O 1
ATOM 1282 N N . PRO A 1 154 ? 2.158 -10.122 -12.494 1.00 96.19 154 PRO A N 1
ATOM 1283 C CA . PRO A 1 154 ? 1.603 -10.187 -13.846 1.00 96.19 154 PRO A CA 1
ATOM 1284 C C . PRO A 1 154 ? 2.612 -9.810 -14.936 1.00 96.19 154 PRO A C 1
ATOM 1286 O O . PRO A 1 154 ? 3.370 -8.852 -14.787 1.00 96.19 154 PRO A O 1
ATOM 1289 N N . ASP A 1 155 ? 2.580 -10.519 -16.064 1.00 95.50 155 ASP A N 1
ATOM 1290 C CA . ASP A 1 155 ? 3.622 -10.429 -17.099 1.00 95.50 155 ASP A CA 1
ATOM 1291 C C . ASP A 1 155 ? 3.759 -9.009 -17.680 1.00 95.50 155 ASP A C 1
ATOM 1293 O O . ASP A 1 155 ? 4.871 -8.542 -17.928 1.00 95.50 155 ASP A O 1
ATOM 1297 N N . ARG A 1 156 ? 2.647 -8.266 -17.791 1.00 94.31 156 ARG A N 1
ATOM 1298 C CA . ARG A 1 156 ? 2.654 -6.846 -18.198 1.00 94.31 156 ARG A CA 1
ATOM 1299 C C . ARG A 1 156 ? 3.491 -5.962 -17.262 1.00 94.31 156 ARG A C 1
ATOM 1301 O O . ARG A 1 156 ? 4.237 -5.100 -17.717 1.00 94.31 156 ARG A O 1
ATOM 1308 N N . ILE A 1 157 ? 3.393 -6.204 -15.954 1.00 96.19 157 ILE A N 1
ATOM 1309 C CA . ILE A 1 157 ? 4.093 -5.447 -14.911 1.00 96.19 157 ILE A CA 1
ATOM 1310 C C . ILE A 1 157 ? 5.563 -5.854 -14.912 1.00 96.19 157 ILE A C 1
ATOM 1312 O O . ILE A 1 157 ? 6.432 -4.986 -14.875 1.00 96.19 157 ILE A O 1
ATOM 1316 N N . GLN A 1 158 ? 5.847 -7.153 -15.056 1.00 96.44 158 GLN A N 1
ATOM 1317 C CA . GLN A 1 158 ? 7.215 -7.644 -15.210 1.00 96.44 158 GLN A CA 1
ATOM 1318 C C . GLN A 1 158 ? 7.921 -7.003 -16.403 1.00 96.44 158 GLN A C 1
ATOM 1320 O O . GLN A 1 158 ? 9.056 -6.551 -16.269 1.00 96.44 158 GLN A O 1
ATOM 1325 N N . ALA A 1 159 ? 7.265 -6.953 -17.565 1.00 95.56 159 ALA A N 1
ATOM 1326 C CA . ALA A 1 159 ? 7.834 -6.359 -18.768 1.00 95.56 159 ALA A CA 1
ATOM 1327 C C . ALA A 1 159 ? 8.173 -4.875 -18.553 1.00 95.56 159 ALA A C 1
ATOM 1329 O O . ALA A 1 159 ? 9.281 -4.442 -18.879 1.00 95.56 159 ALA A O 1
ATOM 1330 N N . LYS A 1 160 ? 7.262 -4.112 -17.934 1.00 96.31 160 LYS A N 1
ATOM 1331 C CA . LYS A 1 160 ? 7.489 -2.702 -17.580 1.00 96.31 160 LYS A CA 1
ATOM 1332 C C . LYS A 1 160 ? 8.625 -2.524 -16.573 1.00 96.31 160 LYS A C 1
ATOM 1334 O O . LYS A 1 160 ? 9.514 -1.709 -16.804 1.00 96.31 160 LYS A O 1
ATOM 1339 N N . ALA A 1 161 ? 8.645 -3.314 -15.501 1.00 95.94 161 ALA A N 1
ATOM 1340 C CA . ALA A 1 161 ? 9.687 -3.251 -14.479 1.00 95.94 161 ALA A CA 1
ATOM 1341 C C . ALA A 1 161 ? 11.075 -3.566 -15.059 1.00 95.94 161 ALA A C 1
ATOM 1343 O O . ALA A 1 161 ? 12.021 -2.807 -14.847 1.00 95.94 161 ALA A O 1
ATOM 1344 N N . LYS A 1 162 ? 11.183 -4.633 -15.864 1.00 95.06 162 LYS A N 1
ATOM 1345 C CA . LYS A 1 162 ? 12.423 -5.015 -16.560 1.00 95.06 162 LYS A CA 1
ATOM 1346 C C . LYS A 1 162 ? 12.897 -3.902 -17.492 1.00 95.06 162 LYS A C 1
ATOM 1348 O O . LYS A 1 162 ? 14.069 -3.536 -17.459 1.00 95.06 162 LYS A O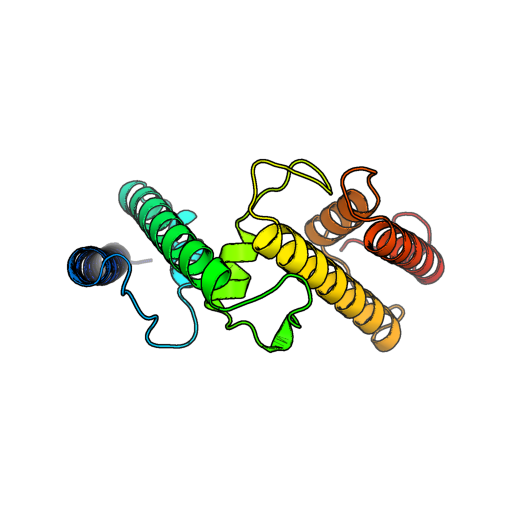 1
ATOM 1353 N N . ARG A 1 163 ? 11.986 -3.315 -18.277 1.00 94.06 163 ARG A N 1
ATOM 1354 C CA . ARG A 1 163 ? 12.301 -2.175 -19.151 1.00 94.06 163 ARG A CA 1
ATOM 1355 C C . ARG A 1 163 ? 12.812 -0.975 -18.358 1.00 94.06 163 ARG A C 1
ATOM 1357 O O . ARG A 1 163 ? 13.783 -0.350 -18.770 1.00 94.06 163 ARG A O 1
ATOM 1364 N N . HIS A 1 164 ? 12.190 -0.671 -17.222 1.00 94.12 164 HIS A N 1
ATOM 1365 C CA . HIS A 1 164 ? 12.616 0.442 -16.383 1.00 94.12 164 HIS A CA 1
ATOM 1366 C C . HIS A 1 164 ? 14.019 0.219 -15.802 1.00 94.12 164 HIS A C 1
ATOM 1368 O O . HIS A 1 164 ? 14.836 1.131 -15.867 1.00 94.12 164 HIS A O 1
ATOM 1374 N N . ILE A 1 165 ? 14.340 -0.995 -15.333 1.00 92.06 165 ILE A N 1
ATOM 1375 C CA . ILE A 1 165 ? 15.705 -1.341 -14.893 1.00 92.06 165 ILE A CA 1
ATOM 1376 C C . ILE A 1 165 ? 16.710 -1.126 -16.028 1.00 92.06 165 ILE A C 1
ATOM 1378 O O . ILE A 1 165 ? 17.697 -0.431 -15.831 1.00 92.06 165 ILE A O 1
ATOM 1382 N N . VAL A 1 166 ? 16.427 -1.613 -17.239 1.00 91.38 166 VAL A N 1
ATOM 1383 C CA . VAL A 1 166 ? 17.308 -1.391 -18.400 1.00 91.38 166 VAL A CA 1
ATOM 1384 C C . VAL A 1 166 ? 17.504 0.104 -18.692 1.00 91.38 166 VAL A C 1
ATOM 1386 O O . V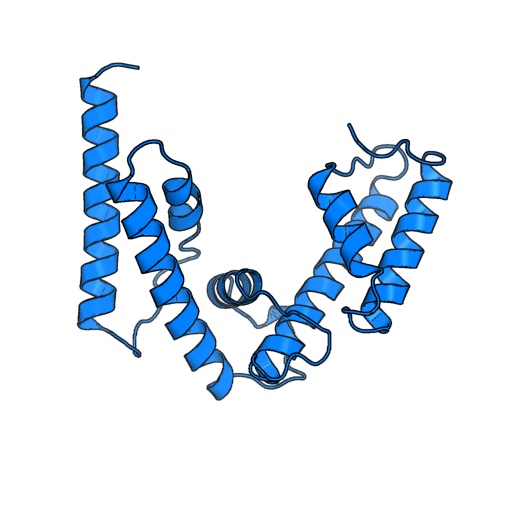AL A 1 166 ? 18.605 0.526 -19.044 1.00 91.38 166 VAL A O 1
ATOM 1389 N N . ASN A 1 167 ? 16.461 0.924 -18.548 1.00 90.50 167 ASN A N 1
ATOM 1390 C CA . ASN A 1 167 ? 16.572 2.372 -18.738 1.00 90.50 167 ASN A CA 1
ATOM 1391 C C . ASN A 1 167 ? 17.421 3.038 -17.644 1.00 90.50 167 ASN A C 1
ATOM 1393 O O . ASN A 1 167 ? 18.207 3.936 -17.952 1.00 90.50 167 ASN A O 1
ATOM 1397 N N . LEU A 1 168 ? 17.312 2.584 -16.393 1.00 90.25 168 LEU A N 1
ATOM 1398 C CA . LEU A 1 168 ? 18.191 3.028 -15.308 1.00 90.25 168 LEU A CA 1
ATOM 1399 C C . LEU A 1 168 ? 19.642 2.661 -15.629 1.00 90.25 168 LEU A C 1
ATOM 1401 O O . LEU A 1 168 ? 20.513 3.532 -15.607 1.00 90.25 168 LEU A O 1
ATOM 1405 N N . ASP A 1 169 ? 19.888 1.415 -16.034 1.00 87.81 169 ASP A N 1
ATOM 1406 C CA . ASP A 1 169 ? 21.217 0.915 -16.379 1.00 87.81 169 ASP A CA 1
ATOM 1407 C C . ASP A 1 169 ? 21.869 1.734 -17.496 1.00 87.81 169 ASP A C 1
ATOM 1409 O O . ASP A 1 169 ? 23.022 2.148 -17.366 1.00 87.81 169 ASP A O 1
ATOM 1413 N N . LYS A 1 170 ? 21.106 2.069 -18.540 1.00 87.25 170 LYS A N 1
ATOM 1414 C CA . LYS A 1 170 ? 21.554 2.961 -19.619 1.00 87.25 170 LYS A CA 1
ATOM 1415 C C . LYS A 1 170 ? 21.839 4.390 -19.151 1.00 87.25 170 LYS A C 1
ATOM 1417 O O . LYS A 1 170 ? 22.736 5.031 -19.690 1.00 87.25 170 LYS A O 1
ATOM 1422 N N . THR A 1 171 ? 21.081 4.902 -18.184 1.00 85.62 171 THR A N 1
ATOM 1423 C CA . THR A 1 171 ? 21.175 6.308 -17.758 1.00 85.62 171 THR A CA 1
ATOM 1424 C C . THR A 1 171 ? 22.366 6.558 -16.833 1.00 85.62 171 THR A C 1
ATOM 1426 O O . THR A 1 171 ? 23.028 7.589 -16.964 1.00 85.62 171 THR A O 1
ATOM 1429 N N . PHE A 1 172 ? 22.668 5.624 -15.923 1.00 84.94 172 PHE A N 1
ATOM 1430 C CA . PHE A 1 172 ? 23.685 5.825 -14.876 1.00 84.94 172 PHE A CA 1
ATOM 1431 C C . PHE A 1 172 ? 24.845 4.816 -14.903 1.00 84.94 172 PHE A C 1
ATOM 1433 O O . PHE A 1 172 ? 25.851 5.023 -14.223 1.00 84.94 172 PHE A O 1
ATOM 1440 N N . GLY A 1 173 ? 24.738 3.735 -15.681 1.00 73.25 173 GLY A N 1
ATOM 1441 C CA . GLY A 1 173 ? 25.666 2.601 -15.650 1.00 73.25 173 GLY A CA 1
ATOM 1442 C C . GLY A 1 173 ? 25.346 1.601 -14.532 1.00 73.25 173 GLY A C 1
ATOM 1443 O O . GLY A 1 173 ? 24.820 1.976 -13.485 1.00 73.25 173 GLY A O 1
ATOM 1444 N N . ASN A 1 174 ? 25.651 0.319 -14.770 1.00 70.88 174 ASN A N 1
ATOM 1445 C CA . ASN A 1 174 ? 25.312 -0.828 -13.910 1.00 70.88 174 ASN A CA 1
ATOM 1446 C C . ASN A 1 174 ? 25.553 -0.577 -12.406 1.00 70.88 174 ASN A C 1
ATOM 1448 O O . ASN A 1 174 ? 26.689 -0.401 -11.969 1.00 70.88 174 ASN A O 1
ATOM 1452 N N . GLY A 1 175 ? 24.475 -0.597 -11.615 1.00 62.09 175 GLY A N 1
ATOM 1453 C CA . GLY A 1 175 ? 24.482 -0.528 -10.152 1.00 62.09 175 GLY A CA 1
ATOM 1454 C C . GLY A 1 175 ? 24.611 0.865 -9.519 1.00 62.09 175 GLY A C 1
ATOM 1455 O O . GLY A 1 175 ? 24.754 0.931 -8.302 1.00 62.09 175 GLY A O 1
ATOM 1456 N N . LYS A 1 176 ? 24.555 1.970 -10.280 1.00 62.22 176 LYS A N 1
ATOM 1457 C CA . LYS A 1 176 ? 24.872 3.332 -9.782 1.00 62.22 176 LYS A CA 1
ATOM 1458 C C . LYS A 1 176 ? 23.661 4.242 -9.489 1.00 62.22 176 LYS A C 1
ATOM 1460 O O . LYS A 1 176 ? 23.762 5.458 -9.615 1.00 62.22 176 LYS A O 1
ATOM 1465 N N . TYR A 1 177 ? 22.507 3.680 -9.127 1.00 67.88 177 TYR A N 1
ATOM 1466 C CA . TYR A 1 177 ? 21.225 4.423 -9.067 1.00 67.88 177 TYR A CA 1
ATOM 1467 C C . TYR A 1 177 ? 20.788 4.850 -7.659 1.00 67.88 177 TYR A C 1
ATOM 1469 O O . TYR A 1 177 ? 19.877 5.669 -7.524 1.00 67.88 177 TYR A O 1
ATOM 1477 N N . SER A 1 178 ? 21.388 4.267 -6.617 1.00 56.53 178 SER A N 1
ATOM 1478 C CA . SER A 1 178 ? 21.035 4.509 -5.215 1.00 56.53 178 SER A CA 1
ATOM 1479 C C . SER A 1 178 ? 21.958 5.554 -4.594 1.00 56.53 178 SER A C 1
ATOM 1481 O O . SER A 1 178 ? 23.176 5.379 -4.617 1.00 56.53 178 SER A O 1
ATOM 1483 N N . ALA A 1 179 ? 21.362 6.608 -4.039 1.00 51.03 179 ALA A N 1
ATOM 1484 C CA . ALA A 1 179 ? 22.019 7.572 -3.159 1.00 51.03 179 ALA A CA 1
ATOM 1485 C C . ALA A 1 179 ? 21.669 7.272 -1.699 1.00 51.03 179 ALA A C 1
ATOM 1487 O O . ALA A 1 179 ? 20.529 6.797 -1.470 1.00 51.03 179 ALA A O 1
#

Foldseek 3Di:
DDPVVVVVVVVVLVVVLVVLVVQCVVCPLNDDDDDADPCVLVVQLPDPDPVSNVSSVVSLVSLLVSLLVVCVVVDDLPDQLVVDGPSNVVSLVPDDAPALCRPVHDSSSSSSSLNVLQVVLVVLLVQCVVCQLNAADAPVRLVVLVVQLDRRHDPSSNVSSVVSVVSQCVRQNPPGRHD